Protein AF-A0A1Q9UPS0-F1 (afdb_monomer_lite)

Foldseek 3Di:
DPEAACALQNLVVVCVVPVDDAQLRDFDDPVVDDPPDDSVVRARWDWAFADDPDDDDPVPVVRGTDTEHQCAQQAPRHPPHGCVVRRGPHGDRHDPVNVQSSQVVVVHGADDPVSAPDPPDDDDDDHDHYYDDDD

Radius of gyration: 17.39 Å; chains: 1; bounding box: 39×36×50 Å

Structure (mmCIF, N/CA/C/O backbone):
data_AF-A0A1Q9UPS0-F1
#
_entry.id   AF-A0A1Q9UPS0-F1
#
loop_
_atom_site.group_PDB
_atom_site.id
_atom_site.type_symbol
_atom_site.label_atom_id
_atom_site.label_alt_id
_atom_site.label_comp_id
_atom_site.label_asym_id
_atom_site.label_entity_id
_atom_site.label_seq_id
_atom_site.pdbx_PDB_ins_code
_atom_site.Cartn_x
_atom_site.Cartn_y
_atom_site.Cartn_z
_atom_site.occupancy
_atom_site.B_iso_or_equiv
_atom_site.auth_seq_id
_atom_site.auth_comp_id
_atom_site.auth_asym_id
_atom_site.auth_atom_id
_atom_site.pdbx_PDB_model_num
ATOM 1 N N . MET A 1 1 ? 2.906 -6.293 20.990 1.00 59.81 1 MET A N 1
ATOM 2 C CA . MET A 1 1 ? 2.784 -6.816 19.628 1.00 59.81 1 MET A CA 1
ATOM 3 C C . MET A 1 1 ? 1.409 -7.353 19.345 1.00 59.81 1 MET A C 1
ATOM 5 O O . MET A 1 1 ? 0.890 -8.055 20.207 1.00 59.81 1 MET A O 1
ATOM 9 N N . GLU A 1 2 ? 0.846 -7.124 18.146 1.00 63.94 2 GLU A N 1
ATOM 10 C CA . GLU A 1 2 ? 0.243 -8.301 17.500 1.00 63.94 2 GLU A CA 1
ATOM 11 C C . GLU A 1 2 ? 1.380 -9.155 16.951 1.00 63.94 2 GLU A C 1
ATOM 13 O O . GLU A 1 2 ? 2.449 -8.669 16.580 1.00 63.94 2 GLU A O 1
ATOM 18 N N . ARG A 1 3 ? 1.162 -10.459 17.041 1.00 74.94 3 ARG A N 1
ATOM 19 C CA . ARG A 1 3 ? 2.192 -11.480 16.852 1.00 74.94 3 ARG A CA 1
ATOM 20 C C . ARG A 1 3 ? 2.372 -11.869 15.386 1.00 74.94 3 ARG A C 1
ATOM 22 O O . ARG A 1 3 ? 3.172 -12.748 15.094 1.00 74.94 3 ARG A O 1
ATOM 29 N N . HIS A 1 4 ? 1.563 -11.301 14.500 1.00 79.81 4 HIS A N 1
ATOM 30 C CA . HIS A 1 4 ? 1.509 -11.652 13.092 1.00 79.81 4 HIS A CA 1
ATOM 31 C C . HIS A 1 4 ? 1.307 -10.396 12.257 1.00 79.81 4 HIS A C 1
ATOM 33 O O . HIS A 1 4 ? 0.668 -9.472 12.750 1.0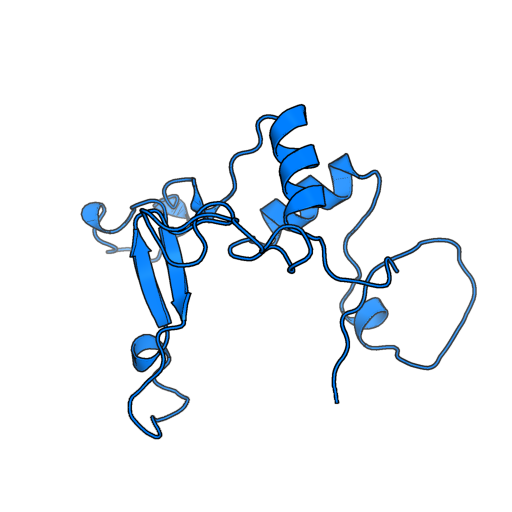0 79.81 4 HIS A O 1
ATOM 39 N N . PRO A 1 5 ? 1.759 -10.407 10.994 1.00 86.94 5 PRO A N 1
ATOM 40 C CA . PRO A 1 5 ? 1.433 -9.389 10.018 1.00 86.94 5 PRO A CA 1
ATOM 41 C C . PRO A 1 5 ? -0.065 -9.066 9.851 1.00 86.94 5 PRO A C 1
ATOM 43 O O . PRO A 1 5 ? -0.915 -9.908 10.138 1.00 86.94 5 PRO A O 1
ATOM 46 N N . VAL A 1 6 ? -0.393 -7.867 9.352 1.00 90.38 6 VAL A N 1
ATOM 47 C CA . VAL A 1 6 ? -1.754 -7.345 9.207 1.00 90.38 6 VAL A CA 1
ATOM 48 C C . VAL A 1 6 ? -2.204 -8.092 7.992 1.00 90.38 6 VAL A C 1
ATOM 50 O O . VAL A 1 6 ? -1.596 -7.990 6.928 1.00 90.38 6 VAL A O 1
ATOM 53 N N . THR A 1 7 ? -3.220 -8.901 8.180 1.00 93.94 7 THR A N 1
ATOM 54 C CA . THR A 1 7 ? -3.719 -9.735 7.108 1.00 93.94 7 THR A CA 1
ATOM 55 C C . THR A 1 7 ? -4.555 -8.906 6.144 1.00 93.94 7 THR A C 1
ATOM 57 O O . THR A 1 7 ? -5.166 -7.902 6.529 1.00 93.94 7 THR A O 1
ATOM 60 N N . ASN A 1 8 ? -4.641 -9.355 4.894 1.00 93.12 8 ASN A N 1
ATOM 61 C CA . ASN A 1 8 ? -5.528 -8.749 3.903 1.00 93.12 8 ASN A CA 1
ATOM 62 C C . ASN A 1 8 ? -6.979 -8.663 4.403 1.00 93.12 8 ASN A C 1
ATOM 64 O O . ASN A 1 8 ? -7.654 -7.669 4.150 1.00 93.12 8 ASN A O 1
ATOM 68 N N . ALA A 1 9 ? -7.451 -9.653 5.169 1.00 92.94 9 ALA A N 1
ATOM 69 C CA . ALA A 1 9 ? -8.784 -9.634 5.770 1.00 92.94 9 ALA A CA 1
ATOM 70 C C . ALA A 1 9 ? -8.972 -8.493 6.790 1.00 92.94 9 ALA A C 1
ATOM 72 O O . ALA A 1 9 ? -10.001 -7.817 6.778 1.00 92.94 9 ALA A O 1
ATOM 73 N N . GLN A 1 10 ? -7.980 -8.252 7.653 1.00 92.25 10 GLN A N 1
ATOM 74 C CA . GLN A 1 10 ? -8.026 -7.156 8.628 1.00 92.25 10 GLN A CA 1
ATOM 75 C C . GLN A 1 10 ? -7.980 -5.791 7.936 1.00 92.25 10 GLN A C 1
ATOM 77 O O . GLN A 1 10 ? -8.768 -4.903 8.260 1.00 92.25 10 GLN A O 1
ATOM 82 N N . PHE A 1 11 ? -7.100 -5.637 6.946 1.00 92.62 11 PHE A N 1
ATOM 83 C CA . PHE A 1 11 ? -6.999 -4.394 6.187 1.00 92.62 11 PHE A CA 1
ATOM 84 C C . PHE 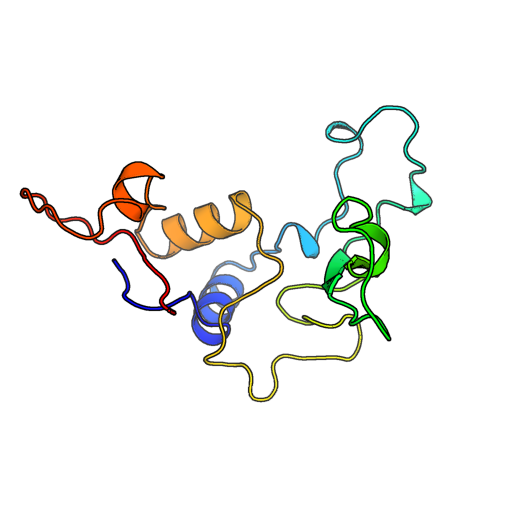A 1 11 ? -8.265 -4.124 5.358 1.00 92.62 11 PHE A C 1
ATOM 86 O O . PHE A 1 11 ? -8.735 -2.991 5.280 1.00 92.62 11 PHE A O 1
ATOM 93 N N . ALA A 1 12 ? -8.892 -5.170 4.814 1.00 92.81 12 ALA A N 1
ATOM 94 C CA . ALA A 1 12 ? -10.170 -5.050 4.122 1.00 92.81 12 ALA A CA 1
ATOM 95 C C . ALA A 1 12 ? -11.301 -4.567 5.044 1.00 92.81 12 ALA A C 1
ATOM 97 O O . ALA A 1 12 ? -12.152 -3.798 4.595 1.00 92.81 12 ALA A O 1
ATOM 98 N N . ALA A 1 13 ? -11.315 -4.974 6.320 1.00 93.81 13 ALA A N 1
ATOM 99 C CA . ALA A 1 13 ? -12.281 -4.472 7.298 1.00 93.81 13 ALA A CA 1
ATOM 100 C C . ALA A 1 13 ? -12.098 -2.967 7.546 1.00 93.81 13 ALA A C 1
ATOM 102 O O . ALA A 1 13 ? -13.067 -2.216 7.430 1.00 93.81 13 ALA A O 1
ATOM 103 N N . PHE A 1 14 ? -10.853 -2.530 7.761 1.00 94.38 14 PHE A N 1
ATOM 104 C CA . PHE A 1 14 ? -10.497 -1.115 7.881 1.00 94.38 14 PHE A CA 1
ATOM 105 C C . PHE A 1 14 ? -10.986 -0.302 6.680 1.00 94.38 14 PHE A C 1
ATOM 107 O O . PHE A 1 14 ? -11.714 0.677 6.846 1.00 94.38 14 PHE A O 1
ATOM 114 N N . VAL A 1 15 ? -10.646 -0.730 5.462 1.00 94.44 15 VAL A N 1
ATOM 115 C CA . VAL A 1 15 ? -11.030 -0.008 4.241 1.00 94.44 15 VAL A CA 1
ATOM 116 C C . VAL A 1 15 ? -12.546 0.013 4.056 1.00 94.44 15 VAL A C 1
ATOM 118 O O . VAL A 1 15 ? -13.097 1.024 3.628 1.00 94.44 15 VAL A O 1
ATOM 121 N N . ARG A 1 16 ? -13.247 -1.074 4.391 1.00 93.69 16 ARG A N 1
ATOM 122 C CA . ARG A 1 16 ? -14.711 -1.137 4.288 1.00 93.69 16 ARG A CA 1
ATOM 123 C C . ARG A 1 16 ? -15.405 -0.156 5.234 1.00 93.69 16 ARG A C 1
ATOM 125 O O . ARG A 1 16 ? -16.426 0.404 4.856 1.00 93.69 16 ARG A O 1
ATOM 132 N N . GLU A 1 17 ? -14.876 0.040 6.437 1.00 94.75 17 GLU A N 1
ATOM 133 C CA . GLU A 1 17 ? -15.476 0.926 7.444 1.00 94.75 17 GLU A CA 1
ATOM 134 C C . GLU A 1 17 ? -15.121 2.400 7.241 1.00 94.75 17 GLU A C 1
ATOM 136 O O . GLU A 1 17 ? -15.926 3.279 7.536 1.00 94.75 17 GLU A O 1
ATOM 141 N N . THR A 1 18 ? -13.926 2.678 6.723 1.00 93.00 18 THR A N 1
ATOM 142 C CA . THR A 1 18 ? -13.398 4.046 6.594 1.00 93.00 18 THR A CA 1
ATOM 143 C C . THR A 1 18 ? -13.457 4.595 5.172 1.00 93.00 18 THR A C 1
ATOM 145 O O . THR A 1 18 ? -13.179 5.773 4.962 1.00 93.00 18 THR A O 1
ATOM 148 N N . ALA A 1 19 ? -13.784 3.748 4.189 1.00 93.06 19 ALA A N 1
ATOM 149 C CA . ALA A 1 19 ? -13.635 4.036 2.763 1.00 93.06 19 ALA A CA 1
ATOM 150 C C . ALA A 1 19 ? -12.216 4.524 2.388 1.00 93.06 19 ALA A C 1
ATOM 152 O O . ALA A 1 19 ? -12.042 5.280 1.429 1.00 93.06 19 ALA A O 1
ATOM 153 N N . TYR A 1 20 ? -11.198 4.098 3.147 1.00 92.31 20 TYR A N 1
ATOM 154 C CA . TYR A 1 20 ? -9.815 4.528 2.962 1.00 92.31 20 TYR A CA 1
ATOM 155 C C . TYR A 1 20 ? -9.258 4.103 1.598 1.00 92.31 20 TYR A C 1
ATOM 157 O O . TYR A 1 20 ? -9.449 2.968 1.159 1.00 92.31 20 TYR A O 1
ATOM 165 N N . ARG A 1 21 ? -8.535 5.016 0.941 1.00 91.50 21 ARG A N 1
ATOM 166 C CA . ARG A 1 21 ? -7.801 4.756 -0.306 1.00 91.50 21 ARG A CA 1
ATOM 167 C C . ARG A 1 21 ? -6.314 4.846 -0.021 1.00 91.50 21 ARG A C 1
ATOM 169 O O . ARG A 1 21 ? -5.858 5.894 0.437 1.00 91.50 21 ARG A O 1
ATOM 176 N N . THR A 1 22 ? -5.578 3.777 -0.306 1.00 91.44 22 THR A N 1
ATOM 177 C CA . THR A 1 22 ? -4.147 3.740 0.009 1.00 91.44 22 THR A CA 1
ATOM 178 C C . THR A 1 22 ? -3.336 4.639 -0.911 1.00 91.44 22 THR A C 1
ATOM 180 O O . THR A 1 22 ? -3.799 5.056 -1.976 1.00 91.44 22 THR A O 1
ATOM 183 N N . THR A 1 23 ? -2.092 4.926 -0.539 1.00 87.38 23 THR A N 1
ATOM 184 C CA . THR A 1 23 ? -1.154 5.668 -1.394 1.00 87.38 23 THR A CA 1
ATOM 185 C C . THR A 1 23 ? -0.985 5.025 -2.772 1.00 87.38 23 THR A C 1
ATOM 187 O O . THR A 1 23 ? -0.987 5.740 -3.766 1.00 87.38 23 THR A O 1
ATOM 190 N N . ALA A 1 24 ? -0.951 3.691 -2.867 1.00 87.00 24 ALA A N 1
ATOM 191 C CA . ALA A 1 24 ? -0.871 2.983 -4.151 1.00 87.00 24 ALA A CA 1
ATOM 192 C C . ALA A 1 24 ? -2.123 3.165 -5.041 1.00 87.00 24 ALA A C 1
ATOM 194 O O . ALA A 1 24 ? -2.057 3.011 -6.258 1.00 87.00 24 ALA A O 1
ATOM 195 N N . GLU A 1 25 ? -3.275 3.500 -4.450 1.00 87.81 25 GLU A N 1
ATOM 196 C CA . GLU A 1 25 ? -4.533 3.760 -5.164 1.00 87.81 25 GLU A CA 1
ATOM 197 C C . GLU A 1 25 ? -4.718 5.246 -5.531 1.00 87.81 25 GLU A C 1
ATOM 199 O O . GLU A 1 25 ? -5.680 5.594 -6.228 1.00 87.81 25 GLU A O 1
ATOM 204 N N . ARG A 1 26 ? -3.826 6.124 -5.052 1.00 86.81 26 ARG A N 1
ATOM 205 C CA . ARG A 1 26 ? -3.814 7.572 -5.298 1.00 86.81 26 ARG A CA 1
ATOM 206 C C . ARG A 1 26 ? -2.735 7.910 -6.332 1.00 86.81 26 ARG A C 1
ATOM 208 O O . ARG A 1 26 ? -1.697 7.261 -6.397 1.00 86.81 26 ARG A O 1
ATOM 215 N N . ALA A 1 27 ? -2.990 8.918 -7.165 1.00 80.75 27 ALA A N 1
ATOM 216 C CA . ALA A 1 27 ? -1.949 9.436 -8.048 1.00 80.75 27 ALA A CA 1
ATOM 217 C C . ALA A 1 27 ? -0.849 10.094 -7.189 1.00 80.75 27 ALA A C 1
ATOM 219 O O . ALA A 1 27 ? -1.197 10.807 -6.241 1.00 80.75 27 ALA A O 1
ATOM 220 N N . PRO A 1 28 ? 0.443 9.868 -7.485 1.00 76.12 28 PRO A N 1
ATOM 221 C CA . PRO A 1 28 ? 1.527 10.538 -6.778 1.00 76.12 28 PRO A CA 1
ATOM 222 C C . PRO A 1 28 ? 1.401 12.059 -6.907 1.00 76.12 28 PRO A C 1
ATOM 224 O O . PRO A 1 28 ? 1.132 12.565 -7.997 1.00 76.12 28 PRO A O 1
ATOM 227 N N . ASP A 1 29 ? 1.611 12.785 -5.809 1.00 74.38 29 ASP A N 1
ATOM 228 C CA . ASP A 1 29 ? 1.612 14.248 -5.825 1.00 74.38 29 ASP A CA 1
ATOM 229 C C . ASP A 1 29 ? 2.879 14.760 -6.541 1.00 74.38 29 ASP A C 1
ATOM 231 O O . ASP A 1 29 ? 3.990 14.493 -6.056 1.00 74.38 29 ASP A O 1
ATOM 235 N N . PRO A 1 30 ? 2.750 15.520 -7.650 1.00 71.00 30 PRO A N 1
ATOM 236 C CA . PRO A 1 30 ? 3.886 16.124 -8.343 1.00 71.00 30 PRO A CA 1
ATOM 237 C C . PRO A 1 30 ? 4.804 16.941 -7.424 1.00 71.00 30 PRO A C 1
ATOM 239 O O . PRO A 1 30 ? 6.000 17.026 -7.687 1.00 71.00 30 PRO A O 1
ATOM 242 N N . ALA A 1 31 ? 4.272 17.524 -6.342 1.00 72.50 31 ALA A N 1
ATOM 243 C CA . ALA A 1 31 ? 5.039 18.342 -5.402 1.00 72.50 31 ALA A CA 1
ATOM 244 C C . ALA A 1 31 ? 6.017 17.534 -4.531 1.00 72.50 31 ALA A C 1
ATOM 246 O O . ALA A 1 31 ? 6.973 18.090 -3.994 1.00 72.50 31 ALA A O 1
ATOM 247 N N . THR A 1 32 ? 5.792 16.225 -4.394 1.00 71.00 32 THR A N 1
ATOM 248 C CA . THR A 1 32 ? 6.664 15.319 -3.625 1.00 71.00 32 THR A CA 1
ATOM 249 C C . THR A 1 32 ? 7.753 14.670 -4.477 1.00 71.00 32 THR A C 1
ATOM 251 O O . THR A 1 32 ? 8.611 13.956 -3.956 1.00 71.00 32 THR A O 1
ATOM 254 N N . LEU A 1 33 ? 7.731 14.915 -5.790 1.00 68.81 33 LEU A N 1
ATOM 255 C CA . LEU A 1 33 ? 8.619 14.281 -6.752 1.00 68.81 33 LEU A CA 1
ATOM 256 C C . LEU A 1 33 ? 9.781 15.192 -7.164 1.00 68.81 33 LEU A C 1
ATOM 258 O O . LEU A 1 33 ? 9.665 16.419 -7.121 1.00 68.81 33 LEU A O 1
ATOM 262 N N . PRO A 1 34 ? 10.912 14.604 -7.598 1.00 71.75 34 PRO A N 1
ATOM 263 C CA . PRO A 1 34 ? 12.004 15.371 -8.174 1.00 71.75 34 PRO A CA 1
ATOM 264 C C . PRO A 1 34 ? 11.522 16.221 -9.363 1.00 71.75 34 PRO A C 1
ATOM 266 O O . PRO A 1 34 ? 10.678 15.769 -10.143 1.00 71.75 34 PRO A O 1
ATOM 269 N N . PRO A 1 35 ? 12.069 17.432 -9.555 1.00 71.81 35 PRO A N 1
ATOM 270 C CA . PRO A 1 35 ? 11.716 18.262 -10.699 1.00 71.81 35 PRO A CA 1
ATOM 271 C C . PRO A 1 35 ? 12.066 17.552 -12.016 1.00 71.81 35 PRO A C 1
ATOM 273 O O . PRO A 1 35 ? 13.150 16.987 -12.157 1.00 71.81 35 PRO A O 1
ATOM 276 N N . GLY A 1 36 ? 11.151 17.602 -12.990 1.00 71.00 36 GLY A N 1
ATOM 277 C CA . GLY A 1 36 ? 11.339 17.008 -14.321 1.00 71.00 36 GLY A CA 1
ATOM 278 C C . GLY A 1 36 ? 10.733 15.614 -14.515 1.00 71.00 36 GLY A C 1
ATOM 279 O O . GLY A 1 36 ? 10.951 15.012 -15.564 1.00 71.00 36 GLY A O 1
ATOM 280 N N . VAL A 1 37 ? 9.967 15.099 -13.547 1.00 71.06 37 VAL A N 1
ATOM 281 C CA . VAL A 1 37 ? 9.173 13.877 -13.747 1.00 71.06 37 VAL A CA 1
ATOM 282 C C . VAL A 1 37 ? 8.015 14.159 -14.705 1.00 71.06 37 VAL A C 1
ATOM 284 O O . VAL A 1 37 ? 7.264 15.118 -14.529 1.00 71.06 37 VAL A O 1
ATOM 287 N N . ASP A 1 38 ? 7.878 13.313 -15.724 1.00 73.50 38 ASP A N 1
ATOM 288 C CA . ASP A 1 38 ? 6.791 13.390 -16.696 1.00 73.50 38 ASP A CA 1
ATOM 289 C C . ASP A 1 38 ? 5.431 13.149 -16.000 1.00 73.50 38 ASP A C 1
ATOM 291 O O . ASP A 1 38 ? 5.239 12.106 -15.370 1.00 73.50 38 ASP A O 1
ATOM 295 N N . PRO A 1 39 ? 4.451 14.064 -16.106 1.00 71.81 39 PRO A N 1
ATOM 296 C CA . PRO A 1 39 ? 3.127 13.879 -15.513 1.00 71.81 39 PRO A CA 1
ATOM 297 C C . PRO A 1 39 ? 2.414 12.597 -15.969 1.00 71.81 39 PRO A C 1
ATOM 299 O O . PRO A 1 39 ? 1.587 12.059 -15.237 1.00 71.81 39 PRO A O 1
ATOM 302 N N . SER A 1 40 ? 2.733 12.084 -17.162 1.00 72.50 40 SER A N 1
ATOM 303 C CA . SER A 1 40 ? 2.143 10.855 -17.702 1.00 72.50 40 SER A CA 1
ATOM 304 C C . SER A 1 40 ? 2.560 9.588 -16.950 1.00 72.50 40 SER A C 1
ATOM 306 O O . SER A 1 40 ? 1.864 8.576 -17.043 1.00 72.50 40 SER A O 1
ATOM 308 N N . VAL A 1 41 ? 3.642 9.636 -16.159 1.00 71.38 41 VAL A N 1
ATOM 309 C CA . VAL A 1 41 ? 4.063 8.511 -15.307 1.00 71.38 41 VAL A CA 1
ATOM 310 C C . VAL A 1 41 ? 3.459 8.563 -13.900 1.00 71.38 41 VAL A C 1
ATOM 312 O O . VAL A 1 41 ? 3.628 7.617 -13.131 1.00 71.38 41 VAL A O 1
ATOM 315 N N . LEU A 1 42 ? 2.698 9.615 -13.569 1.00 76.12 42 LEU A N 1
ATOM 316 C CA . LEU A 1 42 ? 2.016 9.801 -12.278 1.00 76.12 42 LEU A CA 1
ATOM 317 C C . LEU A 1 42 ? 0.706 9.018 -12.200 1.00 76.12 42 LEU A C 1
ATOM 319 O O . LEU A 1 42 ? -0.355 9.532 -11.846 1.00 76.12 42 LEU A O 1
ATOM 323 N N . VAL A 1 43 ? 0.778 7.745 -12.557 1.00 83.31 43 VAL A N 1
ATOM 324 C CA . VAL A 1 43 ? -0.359 6.837 -12.489 1.00 83.31 43 VAL A CA 1
ATOM 325 C C . VAL A 1 43 ? -0.393 6.159 -11.123 1.00 83.31 43 VAL A C 1
ATOM 327 O O . VAL A 1 43 ? 0.666 5.825 -10.596 1.00 83.31 43 VAL A O 1
ATOM 330 N N . PRO A 1 44 ? -1.577 5.921 -10.534 1.00 86.00 44 PRO A N 1
ATOM 331 C CA . PRO A 1 44 ? -1.679 5.101 -9.334 1.00 86.00 44 PRO A CA 1
ATOM 332 C C . PRO A 1 44 ? -1.134 3.705 -9.635 1.00 86.00 44 PRO A C 1
ATOM 334 O O . PRO A 1 44 ? -1.428 3.117 -10.681 1.00 86.00 44 PRO A O 1
ATOM 337 N N . GLY A 1 45 ? -0.319 3.178 -8.737 1.00 87.06 45 GLY A N 1
ATOM 338 C CA . GLY A 1 45 ? 0.357 1.908 -8.926 1.00 87.06 45 GLY A CA 1
ATOM 339 C C . GLY A 1 45 ? 1.377 1.644 -7.836 1.00 87.06 45 GLY A C 1
ATOM 340 O O . GLY A 1 45 ? 1.533 2.405 -6.879 1.00 87.06 45 GLY A O 1
ATOM 341 N N . SER A 1 46 ? 2.080 0.531 -7.989 1.00 87.31 46 SER A N 1
ATOM 342 C CA . SER A 1 46 ? 3.111 0.130 -7.047 1.00 87.31 46 SER A CA 1
ATOM 343 C C . SER A 1 46 ? 4.194 -0.692 -7.733 1.00 87.31 46 SER A C 1
ATOM 345 O O . SER A 1 46 ? 4.012 -1.205 -8.841 1.00 87.31 46 SER A O 1
ATOM 347 N N . LEU A 1 47 ? 5.336 -0.821 -7.058 1.00 86.94 47 LEU A N 1
ATOM 348 C CA . LEU A 1 47 ? 6.401 -1.715 -7.485 1.00 86.94 47 LEU A CA 1
ATOM 349 C C . LEU A 1 47 ? 5.986 -3.158 -7.197 1.00 86.94 47 LEU A C 1
ATOM 351 O O . LEU A 1 47 ? 5.716 -3.526 -6.054 1.00 86.94 47 LEU A O 1
ATOM 355 N N . VAL A 1 48 ? 5.958 -3.978 -8.242 1.00 87.94 48 VAL A N 1
ATOM 356 C CA . VAL A 1 48 ? 5.673 -5.411 -8.159 1.00 87.94 48 VAL A CA 1
ATOM 357 C C . VAL A 1 48 ? 6.956 -6.184 -8.420 1.00 87.94 48 VAL A C 1
ATOM 359 O O . VAL A 1 48 ? 7.690 -5.912 -9.378 1.00 87.94 48 VAL A O 1
ATOM 362 N N . PHE A 1 49 ? 7.222 -7.159 -7.554 1.00 86.94 49 PHE A N 1
ATOM 363 C CA . PHE A 1 49 ? 8.365 -8.042 -7.706 1.00 86.94 49 PHE A CA 1
ATOM 364 C C . PHE A 1 49 ? 8.166 -8.933 -8.933 1.00 86.94 49 PHE A C 1
ATOM 366 O O . PHE A 1 49 ? 7.171 -9.648 -9.047 1.00 86.94 49 PHE A O 1
ATOM 373 N N . THR A 1 50 ? 9.131 -8.898 -9.844 1.00 84.44 50 THR A N 1
ATOM 374 C CA . THR A 1 50 ? 9.175 -9.720 -11.050 1.00 84.44 50 THR A CA 1
ATOM 375 C C . THR A 1 50 ? 10.442 -10.575 -10.998 1.00 84.44 50 THR A C 1
ATOM 377 O O . THR A 1 50 ? 11.539 -10.017 -11.046 1.00 84.44 50 THR A O 1
ATOM 380 N N . PRO A 1 51 ? 10.331 -11.911 -10.892 1.00 82.69 51 PRO A N 1
ATOM 381 C CA . PRO A 1 51 ? 11.500 -12.776 -10.788 1.00 82.69 51 PRO A CA 1
ATOM 382 C C . PRO A 1 51 ? 12.373 -12.686 -12.045 1.00 82.69 51 PRO A C 1
ATOM 384 O O . PRO A 1 51 ? 11.869 -12.643 -13.170 1.00 82.69 51 PRO A O 1
ATOM 387 N N . THR A 1 52 ? 13.691 -12.682 -11.854 1.00 83.94 52 THR A N 1
ATOM 388 C CA . THR A 1 52 ? 14.672 -12.689 -12.944 1.00 83.94 52 THR A CA 1
ATOM 389 C C . THR A 1 52 ? 15.053 -14.119 -13.322 1.00 83.94 52 THR A C 1
ATOM 391 O O . THR A 1 52 ? 15.042 -15.021 -12.489 1.00 83.94 52 THR A O 1
ATOM 394 N N . ALA A 1 53 ? 15.422 -14.337 -14.588 1.00 84.25 53 ALA A N 1
ATOM 395 C CA . ALA A 1 53 ? 15.821 -15.659 -15.087 1.00 84.25 53 ALA A CA 1
ATOM 396 C C . ALA A 1 53 ? 17.158 -16.163 -14.502 1.00 84.25 53 ALA A C 1
ATOM 398 O O . ALA A 1 53 ? 17.482 -17.342 -14.615 1.00 84.25 53 ALA A O 1
ATOM 399 N N . GLY A 1 54 ? 17.940 -15.277 -13.886 1.00 86.38 54 GLY A N 1
ATOM 400 C CA . GLY A 1 54 ? 19.214 -15.604 -13.262 1.00 86.38 54 GLY A CA 1
ATOM 401 C C . GLY A 1 54 ? 19.687 -14.510 -12.302 1.00 86.38 54 GLY A C 1
ATOM 402 O O . GLY A 1 54 ? 18.953 -13.542 -12.061 1.00 86.38 54 GLY A O 1
ATOM 403 N N . PRO A 1 55 ? 20.905 -14.659 -11.751 1.00 86.62 55 PRO A N 1
ATOM 404 C CA . PRO A 1 55 ? 21.509 -13.679 -10.859 1.00 86.62 55 PRO A CA 1
ATOM 405 C C . PRO A 1 55 ? 21.671 -12.325 -11.549 1.00 86.62 55 PRO A C 1
ATOM 407 O O . PRO A 1 55 ? 22.121 -12.239 -12.691 1.00 86.62 55 PRO A O 1
ATOM 410 N N . VAL A 1 56 ? 21.325 -11.265 -10.832 1.00 86.94 56 VAL A N 1
ATOM 411 C CA . VAL A 1 56 ? 21.368 -9.881 -11.304 1.00 86.94 56 VAL A CA 1
ATOM 412 C C . VAL A 1 56 ? 22.099 -9.014 -10.277 1.00 86.94 56 VAL A C 1
ATOM 414 O O . VAL A 1 56 ? 22.063 -9.325 -9.084 1.00 86.94 56 VAL A O 1
ATOM 417 N N . PRO A 1 57 ? 22.791 -7.941 -10.696 1.00 87.06 57 PRO A N 1
ATOM 418 C CA . PRO A 1 57 ? 23.517 -7.085 -9.762 1.00 87.06 57 PRO A CA 1
ATOM 419 C C . PRO A 1 57 ? 22.577 -6.407 -8.756 1.00 87.06 57 PRO A C 1
ATOM 421 O O . PRO A 1 57 ? 21.646 -5.722 -9.164 1.00 87.06 57 PRO A O 1
ATOM 424 N N . LEU A 1 58 ? 22.858 -6.518 -7.450 1.00 84.56 58 LEU A N 1
ATOM 425 C CA . LEU A 1 58 ? 21.971 -6.033 -6.372 1.00 84.56 58 LEU A CA 1
ATOM 426 C C . LEU A 1 58 ? 21.719 -4.510 -6.366 1.00 84.56 58 LEU A C 1
ATOM 428 O O . LEU A 1 58 ? 20.742 -4.051 -5.785 1.00 84.56 58 LEU A O 1
ATOM 432 N N . HIS A 1 59 ? 22.563 -3.726 -7.039 1.00 86.62 59 HIS A N 1
ATOM 433 C CA . HIS A 1 59 ? 22.375 -2.280 -7.195 1.00 86.62 59 HIS A CA 1
ATOM 434 C C . HIS A 1 59 ? 21.358 -1.910 -8.293 1.00 86.62 59 HIS A C 1
ATOM 436 O O . HIS A 1 59 ? 20.948 -0.756 -8.384 1.00 86.62 59 HIS A O 1
ATOM 442 N N . ARG A 1 60 ? 20.951 -2.872 -9.133 1.00 82.62 60 ARG A N 1
ATOM 443 C CA . ARG A 1 60 ? 20.012 -2.690 -10.250 1.00 82.62 60 ARG A CA 1
ATOM 444 C C . ARG A 1 60 ? 18.615 -3.182 -9.897 1.00 82.62 60 ARG A C 1
ATOM 446 O O . ARG A 1 60 ? 18.106 -4.128 -10.492 1.00 82.62 60 ARG A O 1
ATOM 453 N N . TRP A 1 61 ? 18.001 -2.531 -8.913 1.00 79.75 61 TRP A N 1
ATOM 454 C CA . TRP A 1 61 ? 16.665 -2.884 -8.422 1.00 79.75 61 TRP A CA 1
ATOM 455 C C . TRP A 1 61 ? 15.589 -2.872 -9.520 1.00 79.75 61 TRP A C 1
ATOM 457 O O . TRP A 1 61 ? 14.636 -3.647 -9.452 1.00 79.75 61 TRP A O 1
ATOM 467 N N . ASP A 1 62 ? 15.789 -2.067 -10.565 1.00 84.00 62 ASP A N 1
ATOM 468 C CA . ASP A 1 62 ? 14.948 -1.960 -11.759 1.00 84.00 62 ASP A CA 1
ATOM 469 C C . ASP A 1 62 ? 14.832 -3.268 -12.567 1.00 84.00 62 ASP A C 1
ATOM 471 O O . ASP A 1 62 ? 13.929 -3.416 -13.391 1.00 84.00 62 ASP A O 1
ATOM 475 N N . L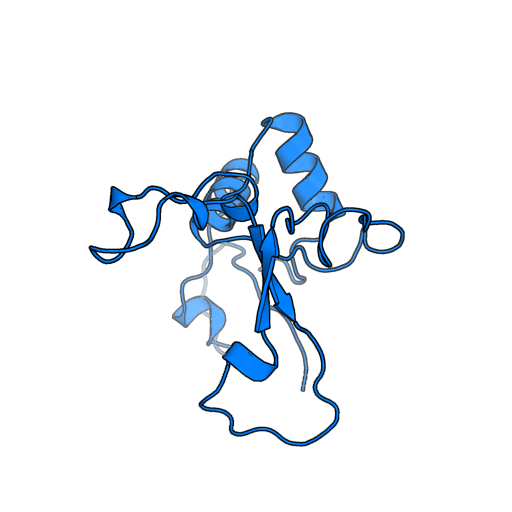EU A 1 63 ? 15.714 -4.246 -12.329 1.00 84.81 63 LEU A N 1
ATOM 476 C CA . LEU A 1 63 ? 15.684 -5.538 -13.021 1.00 84.81 63 LEU A CA 1
ATOM 477 C C . LEU A 1 63 ? 14.664 -6.524 -12.432 1.00 84.81 63 LEU A C 1
ATOM 479 O O . LEU A 1 63 ? 14.201 -7.403 -13.160 1.00 84.81 63 LEU A O 1
ATOM 483 N N . TRP A 1 64 ? 14.305 -6.390 -11.150 1.00 87.44 64 TRP A N 1
ATOM 484 C CA . TRP A 1 64 ? 13.357 -7.285 -10.461 1.00 87.44 64 TRP A CA 1
ATOM 485 C C . TRP A 1 64 ? 12.187 -6.564 -9.789 1.00 87.44 64 TRP A C 1
ATOM 487 O O . TRP A 1 64 ? 11.278 -7.217 -9.283 1.00 87.44 64 TRP A O 1
ATOM 497 N N . TRP A 1 65 ? 12.161 -5.235 -9.806 1.00 87.38 65 TRP A N 1
ATOM 498 C CA . TRP A 1 65 ? 10.998 -4.442 -9.425 1.00 87.38 65 TRP A CA 1
ATOM 499 C C . TRP A 1 65 ? 10.506 -3.655 -10.626 1.00 87.38 65 TRP A C 1
ATOM 501 O O . TRP A 1 65 ? 11.257 -2.904 -11.242 1.00 87.38 65 TRP A O 1
ATOM 511 N N . ARG A 1 66 ? 9.225 -3.817 -10.951 1.00 85.94 66 ARG A N 1
ATOM 512 C CA . ARG A 1 66 ? 8.589 -3.096 -12.053 1.00 85.94 66 ARG A CA 1
ATOM 513 C C . ARG A 1 66 ? 7.459 -2.243 -11.526 1.00 85.94 66 ARG A C 1
ATOM 515 O O . ARG A 1 66 ? 6.669 -2.710 -10.709 1.00 85.94 66 ARG A O 1
ATOM 522 N N . TRP A 1 67 ? 7.371 -1.012 -12.017 1.00 85.69 67 TRP A N 1
ATOM 523 C CA . TRP A 1 67 ? 6.195 -0.188 -11.785 1.00 85.69 67 TRP A CA 1
ATOM 524 C C . TRP A 1 67 ? 5.014 -0.786 -12.541 1.00 85.69 67 TRP A C 1
ATOM 526 O O . TRP A 1 67 ? 5.063 -0.915 -13.766 1.00 85.69 67 TRP A O 1
ATOM 536 N N . VAL A 1 68 ? 3.969 -1.171 -11.813 1.00 88.31 68 VAL A N 1
ATOM 537 C CA . VAL A 1 68 ? 2.745 -1.718 -12.396 1.00 88.31 68 VAL A CA 1
ATOM 538 C C . VAL A 1 68 ? 1.596 -0.756 -12.094 1.00 88.31 68 VAL A C 1
ATOM 540 O O . VAL A 1 68 ? 1.162 -0.661 -10.940 1.00 88.31 68 VAL A O 1
ATOM 543 N N . PRO A 1 69 ? 1.091 -0.030 -13.109 1.00 88.50 69 PRO A N 1
ATOM 544 C CA . PRO A 1 69 ? -0.089 0.814 -12.960 1.00 88.50 69 PRO A CA 1
ATOM 545 C C . PRO A 1 69 ? -1.281 -0.012 -12.468 1.00 88.50 69 PRO A C 1
ATOM 547 O O . PRO A 1 69 ? -1.544 -1.097 -12.982 1.00 88.50 69 PRO A O 1
ATOM 550 N N . GLY A 1 70 ? -1.991 0.487 -11.460 1.00 87.25 70 GLY A N 1
ATOM 551 C CA . GLY A 1 70 ? -3.132 -0.188 -10.843 1.00 87.25 70 GLY A CA 1
ATOM 552 C C . GLY A 1 70 ? -2.780 -1.345 -9.901 1.00 87.25 70 GLY A C 1
ATOM 553 O O . GLY A 1 70 ? -3.696 -1.975 -9.374 1.00 87.25 70 GLY A O 1
ATOM 554 N N . ALA A 1 71 ? -1.495 -1.630 -9.654 1.00 90.19 71 ALA A N 1
ATOM 555 C CA . ALA A 1 71 ? -1.111 -2.522 -8.563 1.00 90.19 71 ALA A CA 1
ATOM 556 C C . ALA A 1 71 ? -1.380 -1.848 -7.212 1.00 90.19 71 ALA A C 1
ATOM 558 O O . ALA A 1 71 ? -0.916 -0.738 -6.951 1.00 90.19 71 ALA A O 1
ATOM 559 N N . SER A 1 72 ? -2.124 -2.533 -6.353 1.00 92.25 72 SER A N 1
ATOM 560 C CA . SER A 1 72 ? -2.497 -2.055 -5.022 1.00 92.25 72 SER A CA 1
ATOM 561 C C . SER A 1 72 ? -2.633 -3.232 -4.064 1.00 92.25 72 SER A C 1
ATOM 563 O O . SER A 1 72 ? -2.495 -4.389 -4.461 1.00 92.25 72 SER A O 1
ATOM 565 N N . TRP A 1 73 ? -2.960 -2.958 -2.802 1.00 92.06 73 TRP A N 1
ATOM 566 C CA . TRP A 1 73 ? -3.224 -4.011 -1.824 1.00 92.06 73 TRP A CA 1
ATOM 567 C C . TRP A 1 73 ? -4.362 -4.955 -2.260 1.00 92.06 73 TRP A C 1
ATOM 569 O O . TRP A 1 73 ? -4.347 -6.118 -1.883 1.00 92.06 73 TRP A O 1
ATOM 579 N N . ARG A 1 74 ? -5.321 -4.490 -3.083 1.00 90.81 74 ARG A N 1
ATOM 580 C CA . ARG A 1 74 ? -6.410 -5.313 -3.657 1.00 90.81 74 ARG A CA 1
ATOM 581 C C . ARG A 1 74 ? -5.972 -6.140 -4.861 1.00 90.81 74 ARG A C 1
ATOM 583 O O . ARG A 1 74 ? -6.584 -7.162 -5.153 1.00 90.81 74 ARG A O 1
ATOM 590 N N . HIS A 1 75 ? -4.940 -5.675 -5.558 1.00 91.94 75 HIS A N 1
ATOM 591 C CA . HIS A 1 75 ? -4.438 -6.240 -6.804 1.00 91.94 75 HIS A CA 1
ATOM 592 C C . HIS A 1 75 ? -2.906 -6.395 -6.717 1.00 91.94 75 HIS A C 1
ATOM 594 O O . HIS A 1 75 ? -2.178 -5.659 -7.394 1.00 91.94 75 HIS A O 1
ATOM 600 N N . PRO A 1 76 ? -2.380 -7.316 -5.876 1.00 88.56 76 PRO A N 1
ATOM 601 C CA . PRO A 1 76 ? -0.959 -7.331 -5.500 1.00 88.56 76 PRO A CA 1
ATOM 602 C C . PRO A 1 76 ? 0.018 -7.625 -6.644 1.00 88.56 76 PRO A C 1
ATOM 604 O O . PRO A 1 76 ? 1.220 -7.403 -6.536 1.00 88.56 76 PRO A O 1
ATOM 607 N N . ARG A 1 77 ? -0.471 -8.187 -7.750 1.00 85.88 77 ARG A N 1
ATOM 608 C CA . ARG A 1 77 ? 0.344 -8.465 -8.942 1.00 85.88 77 ARG A CA 1
ATOM 609 C C . ARG A 1 77 ? -0.030 -7.573 -10.125 1.00 85.88 77 ARG A C 1
ATOM 611 O O . ARG A 1 77 ? 0.460 -7.793 -11.227 1.00 85.88 77 ARG A O 1
ATOM 618 N N . GLY A 1 78 ? -0.877 -6.571 -9.899 1.00 87.75 78 GLY A N 1
ATOM 619 C CA . GLY A 1 78 ? -1.390 -5.678 -10.929 1.00 87.75 78 GLY A CA 1
ATOM 620 C C . GLY A 1 78 ? -2.839 -5.951 -11.338 1.00 87.75 78 GLY A C 1
ATOM 621 O O . GLY A 1 78 ? -3.490 -6.854 -10.797 1.00 87.75 78 GLY A O 1
ATOM 622 N N . PRO A 1 79 ? -3.348 -5.160 -12.299 1.00 85.94 79 PRO A N 1
ATOM 623 C CA . PRO A 1 79 ? -4.731 -5.215 -12.756 1.00 85.94 79 PRO A CA 1
ATOM 624 C C . PRO A 1 79 ? -5.140 -6.625 -13.188 1.00 85.94 79 PRO A C 1
ATOM 626 O O . PRO A 1 79 ? -4.411 -7.295 -13.915 1.00 85.94 79 PRO A O 1
ATOM 629 N N . GLY A 1 80 ? -6.314 -7.073 -12.743 1.00 84.19 80 GLY A N 1
ATOM 630 C CA . GLY A 1 80 ? -6.842 -8.405 -13.060 1.00 84.19 80 GLY A CA 1
ATOM 631 C C . GLY A 1 80 ? -6.387 -9.523 -12.117 1.00 84.19 80 GLY A C 1
ATOM 632 O O . GLY A 1 80 ? -6.855 -10.646 -12.259 1.00 84.19 80 GLY A O 1
ATOM 633 N N . THR A 1 81 ? -5.521 -9.232 -11.143 1.00 88.19 81 THR A N 1
ATOM 634 C CA . THR A 1 81 ? -5.275 -10.131 -10.000 1.00 88.19 81 THR A CA 1
ATOM 635 C C . THR A 1 81 ? -6.120 -9.713 -8.816 1.00 88.19 81 THR A C 1
ATOM 637 O O . THR A 1 81 ? -6.525 -8.565 -8.765 1.00 88.19 81 THR A O 1
ATOM 640 N N . ASP A 1 82 ? -6.400 -10.588 -7.863 1.00 89.88 82 ASP A N 1
ATOM 641 C CA . ASP A 1 82 ? -7.187 -10.239 -6.683 1.00 89.88 82 ASP A CA 1
ATOM 642 C C . ASP A 1 82 ? -6.570 -10.829 -5.405 1.00 89.88 82 ASP A C 1
ATOM 644 O O . ASP A 1 82 ? -5.383 -11.169 -5.353 1.00 89.88 82 ASP A O 1
ATOM 648 N N . LEU A 1 83 ? -7.378 -10.891 -4.349 1.00 89.81 83 LEU A N 1
ATOM 649 C CA . LEU A 1 83 ? -7.006 -11.439 -3.050 1.00 89.81 83 LEU A CA 1
ATOM 650 C C . LEU A 1 83 ? -7.537 -12.861 -2.831 1.00 89.81 83 LEU A C 1
ATOM 652 O O . LEU A 1 83 ? -7.583 -13.316 -1.683 1.00 89.81 83 LEU A O 1
ATOM 656 N N . GLU A 1 84 ? -7.944 -13.571 -3.888 1.00 89.81 84 GLU A N 1
ATOM 657 C CA . GLU A 1 84 ? -8.453 -14.934 -3.764 1.00 89.81 84 GLU A CA 1
ATOM 658 C C . GLU A 1 84 ? -7.386 -15.851 -3.140 1.00 89.81 84 GLU A C 1
ATOM 660 O O . GLU A 1 84 ? -6.225 -15.886 -3.549 1.00 89.81 84 GLU A O 1
ATOM 665 N N . GLY A 1 85 ? -7.756 -16.545 -2.058 1.00 90.44 85 GLY A N 1
ATOM 666 C CA . GLY A 1 85 ? -6.833 -17.375 -1.273 1.00 90.44 85 GLY A CA 1
ATOM 667 C C . GLY A 1 85 ? -5.804 -16.606 -0.427 1.00 90.44 85 GLY A C 1
ATOM 668 O O . GLY A 1 85 ? -5.067 -17.227 0.333 1.00 90.44 85 GLY A O 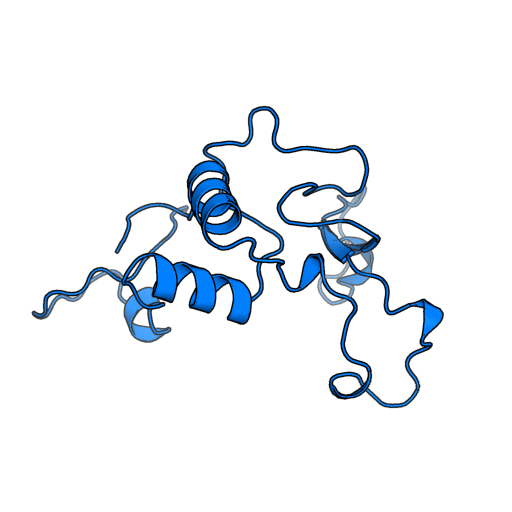1
ATOM 669 N N . LEU A 1 86 ? -5.770 -15.269 -0.486 1.00 91.50 86 LEU A N 1
ATOM 670 C CA . LEU A 1 86 ? -4.769 -14.435 0.193 1.00 91.50 86 LEU A CA 1
ATOM 671 C C . LEU A 1 86 ? -5.292 -13.735 1.456 1.00 91.50 86 LEU A C 1
ATOM 673 O O . LEU A 1 86 ? -4.604 -12.886 2.019 1.00 91.50 86 LEU A O 1
ATOM 677 N N . ALA A 1 87 ? -6.477 -14.095 1.953 1.00 90.38 87 ALA A N 1
ATOM 678 C CA . ALA A 1 87 ? -7.115 -13.427 3.093 1.00 90.38 87 ALA A CA 1
ATOM 679 C C . ALA A 1 87 ? -6.239 -13.376 4.363 1.00 90.38 87 ALA A C 1
ATOM 681 O O . ALA A 1 87 ? -6.233 -12.363 5.060 1.00 90.38 87 ALA A O 1
ATOM 682 N N . HIS A 1 88 ? -5.478 -14.439 4.641 1.00 92.50 88 HIS A N 1
ATOM 683 C CA . HIS A 1 88 ? -4.581 -14.542 5.802 1.00 92.50 88 HIS A CA 1
ATOM 684 C C . HIS A 1 88 ? -3.129 -14.149 5.501 1.00 92.50 88 HIS A C 1
ATOM 686 O O . HIS A 1 88 ? -2.281 -14.197 6.389 1.00 92.50 88 HIS A O 1
ATOM 692 N N . HIS A 1 89 ? -2.832 -13.767 4.259 1.00 91.81 89 HIS A N 1
ATOM 693 C CA . HIS A 1 89 ? -1.511 -13.279 3.893 1.00 91.81 89 HIS A CA 1
ATOM 694 C C . HIS A 1 89 ? -1.315 -11.841 4.382 1.00 91.81 89 HIS A C 1
ATOM 696 O O . HIS A 1 89 ? -2.299 -11.101 4.494 1.00 91.81 89 HIS A O 1
ATOM 702 N N . PRO A 1 90 ? -0.062 -11.438 4.664 1.00 93.25 90 PRO A N 1
ATOM 703 C CA . PRO A 1 90 ? 0.259 -10.052 4.968 1.00 93.25 90 PRO A CA 1
ATOM 704 C C . PRO A 1 90 ? -0.221 -9.128 3.850 1.00 93.25 90 PRO A C 1
ATOM 706 O O . PRO A 1 90 ? -0.033 -9.425 2.668 1.00 93.25 90 PRO A O 1
ATOM 709 N N . VAL A 1 91 ? -0.803 -7.998 4.239 1.00 93.25 91 VAL A N 1
ATOM 710 C CA . VAL A 1 91 ? -1.114 -6.910 3.320 1.00 93.25 91 VAL A CA 1
ATOM 711 C C . VAL A 1 91 ? 0.178 -6.317 2.760 1.00 93.25 91 VAL A C 1
ATOM 713 O O . VAL A 1 91 ? 1.171 -6.149 3.469 1.00 93.25 91 VAL A O 1
ATOM 716 N N . VAL A 1 92 ? 0.164 -6.027 1.463 1.00 92.94 92 VAL A N 1
ATOM 717 C CA . VAL A 1 92 ? 1.290 -5.468 0.703 1.00 92.94 92 VAL A CA 1
ATOM 718 C C . VAL A 1 92 ? 0.842 -4.211 -0.046 1.00 92.94 92 VAL A C 1
ATOM 720 O O . VAL A 1 92 ? -0.347 -3.906 -0.085 1.00 92.94 92 VAL A O 1
ATOM 723 N N . HIS A 1 93 ? 1.788 -3.473 -0.636 1.00 91.69 93 HIS A N 1
ATOM 724 C CA . HIS A 1 93 ? 1.539 -2.171 -1.281 1.00 91.69 93 HIS A CA 1
ATOM 725 C C . HIS A 1 93 ? 0.929 -1.125 -0.335 1.00 91.69 93 HIS A C 1
ATOM 727 O O . HIS A 1 93 ? 0.080 -0.327 -0.734 1.00 91.69 93 HIS A O 1
ATOM 733 N N . VAL A 1 94 ? 1.379 -1.147 0.921 1.00 91.06 94 VAL A N 1
ATOM 734 C CA . VAL A 1 94 ? 1.035 -0.169 1.955 1.00 91.06 94 VAL A CA 1
ATOM 735 C C . VAL A 1 94 ? 2.258 0.687 2.272 1.00 91.06 94 VAL A C 1
ATOM 737 O O . VAL A 1 94 ? 3.357 0.170 2.484 1.00 91.06 94 VAL A O 1
ATOM 740 N N . CYS A 1 95 ? 2.080 2.002 2.276 1.00 90.06 95 CYS A N 1
ATOM 741 C CA . CYS A 1 95 ? 3.081 2.966 2.711 1.00 90.06 95 CYS A CA 1
ATOM 742 C C . CYS A 1 95 ? 2.991 3.204 4.227 1.00 90.06 95 CYS A C 1
ATOM 744 O O . CYS A 1 95 ? 2.053 2.769 4.895 1.00 90.06 95 CYS A O 1
ATOM 746 N N . LEU A 1 96 ? 3.966 3.938 4.776 1.00 86.88 96 LEU A N 1
ATOM 747 C CA . LEU A 1 96 ? 3.983 4.298 6.197 1.00 86.88 96 LEU A CA 1
ATOM 748 C C . LEU A 1 96 ? 2.703 5.040 6.623 1.00 86.88 96 LEU A C 1
ATOM 750 O O . LEU A 1 96 ? 2.145 4.726 7.669 1.00 86.88 96 LEU A O 1
ATOM 754 N N . GLU A 1 97 ? 2.215 5.968 5.796 1.00 88.12 97 GLU A N 1
ATOM 755 C CA . GLU A 1 97 ? 0.960 6.701 6.027 1.00 88.12 97 GLU A CA 1
ATOM 756 C C . GLU A 1 97 ? -0.248 5.752 6.106 1.00 88.12 97 GLU A C 1
ATOM 758 O O . GLU A 1 97 ? -1.057 5.861 7.026 1.00 88.12 97 GLU A O 1
ATOM 763 N N . ASP A 1 98 ? -0.330 4.771 5.200 1.00 91.81 98 ASP A N 1
ATOM 764 C CA . ASP A 1 98 ? -1.405 3.771 5.194 1.00 91.81 98 ASP A CA 1
ATOM 765 C C . ASP A 1 98 ? -1.369 2.920 6.475 1.00 91.81 98 ASP A C 1
ATOM 767 O O . ASP A 1 98 ? -2.400 2.641 7.092 1.00 91.81 98 ASP A O 1
ATOM 771 N N . ALA A 1 99 ? -0.164 2.535 6.909 1.00 90.06 99 ALA A N 1
ATOM 772 C CA . ALA A 1 99 ? 0.043 1.760 8.127 1.00 90.06 99 ALA A CA 1
ATOM 773 C C . ALA A 1 99 ? -0.306 2.563 9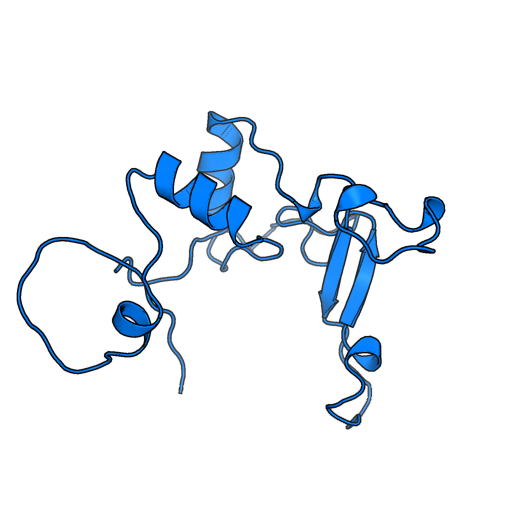.394 1.00 90.06 99 ALA A C 1
ATOM 775 O O . ALA A 1 99 ? -0.885 2.011 10.332 1.00 90.06 99 ALA A O 1
ATOM 776 N N . GLN A 1 100 ? 0.004 3.862 9.421 1.00 89.69 100 GLN A N 1
ATOM 777 C CA . GLN A 1 100 ? -0.379 4.766 10.508 1.00 89.69 100 GLN A CA 1
ATOM 778 C C . GLN A 1 100 ? -1.896 4.951 10.569 1.00 89.69 100 GLN A C 1
ATOM 780 O O . GLN A 1 100 ? -2.472 4.814 11.647 1.00 89.69 100 GLN A O 1
ATOM 785 N N . ALA A 1 101 ? -2.550 5.185 9.428 1.00 91.25 101 ALA A N 1
ATOM 786 C CA . ALA A 1 101 ? -4.002 5.329 9.353 1.00 91.25 101 ALA A CA 1
ATOM 787 C C . ALA A 1 101 ? -4.723 4.071 9.866 1.00 91.25 101 ALA A C 1
ATOM 789 O O . ALA A 1 101 ? -5.640 4.169 10.686 1.00 91.25 101 ALA A O 1
ATOM 790 N N . TYR A 1 102 ? -4.254 2.887 9.455 1.00 91.31 102 TYR A N 1
ATOM 791 C CA . TYR A 1 102 ? -4.755 1.615 9.974 1.00 91.31 102 TYR A CA 1
ATOM 792 C C . TYR A 1 102 ? -4.525 1.481 11.486 1.00 91.31 102 TYR A C 1
ATOM 794 O O . TYR A 1 102 ? -5.440 1.100 12.217 1.00 91.31 102 TYR A O 1
ATOM 802 N N . ALA A 1 103 ? -3.321 1.804 11.974 1.00 90.25 103 ALA A N 1
ATOM 803 C CA . ALA A 1 103 ? -3.003 1.715 13.396 1.00 90.25 103 ALA A CA 1
ATOM 804 C C . ALA A 1 103 ? -3.922 2.621 14.227 1.00 90.25 103 ALA A C 1
ATOM 806 O O . ALA A 1 103 ? -4.507 2.152 15.202 1.00 90.25 103 ALA A O 1
ATOM 807 N N . THR A 1 104 ? -4.124 3.871 13.805 1.00 90.81 104 THR A N 1
ATOM 808 C CA . THR A 1 104 ? -5.034 4.813 14.467 1.00 90.81 104 THR A CA 1
ATOM 809 C C . THR A 1 104 ? -6.470 4.293 14.494 1.00 90.81 104 THR A C 1
ATOM 811 O O . THR A 1 104 ? -7.087 4.301 15.558 1.00 90.81 104 THR A O 1
ATOM 814 N N . TRP A 1 105 ? -6.990 3.782 13.372 1.00 91.62 105 TRP A N 1
ATOM 815 C CA . TRP A 1 105 ? -8.330 3.182 13.329 1.00 91.62 105 TRP A CA 1
ATOM 816 C C . TRP A 1 105 ? -8.456 1.972 14.265 1.00 91.62 105 TRP A C 1
ATOM 818 O O . TRP A 1 105 ? -9.444 1.842 14.982 1.00 91.62 105 TRP A O 1
ATOM 828 N N . ALA A 1 106 ? -7.426 1.126 14.334 1.00 89.19 106 ALA A N 1
ATOM 829 C CA . ALA A 1 106 ? -7.398 -0.037 15.217 1.00 89.19 106 ALA A CA 1
ATOM 830 C C . ALA A 1 106 ? -7.189 0.316 16.707 1.00 89.19 106 ALA A C 1
ATOM 832 O O . ALA A 1 106 ? -7.107 -0.597 17.535 1.00 89.19 106 ALA A O 1
ATOM 833 N N . GLY A 1 107 ? -7.057 1.604 17.057 1.00 86.75 107 GLY A N 1
ATOM 834 C CA . GLY A 1 107 ? -6.751 2.067 18.414 1.00 86.75 107 GLY A CA 1
ATOM 835 C C . GLY A 1 107 ? -5.328 1.716 18.867 1.00 86.75 107 GLY A C 1
ATOM 836 O O . GLY A 1 107 ? -5.101 1.399 20.035 1.00 86.75 107 GLY A O 1
ATOM 837 N N . ARG A 1 108 ? -4.373 1.695 17.933 1.00 85.94 108 ARG A N 1
ATOM 838 C CA . ARG A 1 108 ? -2.983 1.245 18.110 1.00 85.94 108 ARG A CA 1
ATOM 839 C C . ARG A 1 108 ? -1.990 2.270 17.553 1.00 85.94 108 ARG A C 1
ATOM 841 O O . ARG A 1 108 ? -2.368 3.287 16.981 1.00 85.94 108 ARG A O 1
ATOM 848 N N . TYR A 1 109 ? -0.702 1.976 17.711 1.00 83.88 109 TYR A N 1
ATOM 849 C CA . TYR A 1 109 ? 0.403 2.744 17.138 1.00 83.88 109 TYR A CA 1
ATOM 850 C C . TYR A 1 109 ? 1.443 1.809 16.504 1.00 83.88 109 TYR A C 1
ATOM 852 O O . TYR A 1 109 ? 1.468 0.606 16.789 1.00 83.88 109 TYR A O 1
ATOM 860 N N . LEU A 1 110 ? 2.280 2.360 15.622 1.00 83.75 110 LEU A N 1
ATOM 861 C CA . LEU A 1 110 ? 3.387 1.627 15.007 1.00 83.75 110 LEU A CA 1
ATOM 862 C C . LEU A 1 110 ? 4.579 1.540 15.971 1.00 83.75 110 LEU A C 1
ATOM 864 O O . LEU A 1 110 ? 4.929 2.567 16.550 1.00 83.75 110 LEU A O 1
ATOM 868 N N . PRO A 1 111 ? 5.223 0.365 16.121 1.00 80.94 111 PRO A N 1
ATOM 869 C CA . PRO A 1 111 ? 6.453 0.253 16.902 1.00 80.94 111 PRO A CA 1
ATOM 870 C C . PRO A 1 111 ? 7.525 1.206 16.372 1.00 80.94 111 PRO A C 1
ATOM 872 O O . PRO A 1 111 ? 7.692 1.355 15.160 1.00 80.94 111 PRO A O 1
ATOM 875 N N . THR A 1 112 ? 8.289 1.791 17.285 1.00 77.56 112 THR A N 1
ATOM 876 C CA . THR A 1 112 ? 9.589 2.386 16.972 1.00 77.56 112 THR A CA 1
ATOM 877 C C . THR A 1 112 ? 10.591 1.304 16.558 1.00 77.56 112 THR A C 1
ATOM 879 O O . THR A 1 112 ? 10.405 0.117 16.836 1.00 77.56 112 THR A O 1
ATOM 882 N N . GLU A 1 113 ? 11.677 1.701 15.890 1.00 73.62 113 GLU A N 1
ATOM 883 C CA . GLU A 1 113 ? 12.718 0.760 15.453 1.00 73.62 113 GLU A CA 1
ATOM 884 C C . GLU A 1 113 ? 13.322 -0.009 16.642 1.00 73.62 113 GLU A C 1
ATOM 886 O O . GLU A 1 113 ? 13.540 -1.216 16.557 1.00 73.62 113 GLU A O 1
ATOM 891 N N . THR A 1 114 ? 13.489 0.662 17.786 1.00 70.56 114 THR A N 1
ATOM 892 C CA . THR A 1 114 ? 13.976 0.062 19.036 1.00 70.56 114 THR A CA 1
ATOM 893 C C . THR A 1 114 ? 13.003 -0.989 19.579 1.00 70.56 114 THR A C 1
ATOM 895 O O . THR A 1 114 ? 13.407 -2.117 19.847 1.00 70.56 114 THR A O 1
ATOM 898 N N . GLU A 1 115 ? 11.700 -0.685 19.625 1.00 68.88 115 GLU A N 1
ATOM 899 C CA . GLU A 1 115 ? 10.660 -1.651 20.025 1.00 68.88 115 GLU A CA 1
ATOM 900 C C . GLU A 1 115 ? 10.566 -2.858 19.070 1.00 68.88 115 GLU A C 1
ATOM 902 O O . GLU A 1 115 ? 10.064 -3.915 19.455 1.00 68.88 115 GLU A O 1
ATOM 907 N N . HIS A 1 116 ? 11.020 -2.720 17.820 1.00 58.56 116 HIS A N 1
ATOM 908 C CA . HIS A 1 116 ? 11.058 -3.810 16.843 1.00 58.56 116 HIS A CA 1
ATOM 909 C C . HIS A 1 116 ? 12.349 -4.649 16.922 1.00 58.56 116 HIS A C 1
ATOM 911 O O . HIS A 1 116 ? 12.311 -5.857 16.664 1.00 58.56 116 HIS A O 1
ATOM 917 N N . GLY A 1 117 ? 13.479 -4.017 17.264 1.00 54.28 117 GLY A N 1
ATOM 918 C CA . GLY A 1 117 ? 14.817 -4.615 17.325 1.00 54.28 117 GLY A CA 1
ATOM 919 C C . GLY A 1 117 ? 15.111 -5.418 18.597 1.00 54.28 117 GLY A C 1
ATOM 920 O O . GLY A 1 117 ? 15.900 -6.365 18.548 1.00 54.28 117 GLY A O 1
ATOM 921 N N . ASP A 1 118 ? 14.434 -5.119 19.708 1.00 47.03 118 ASP A N 1
ATOM 922 C CA . ASP A 1 118 ? 14.631 -5.808 20.987 1.00 47.03 118 ASP A CA 1
ATOM 923 C C . ASP A 1 118 ? 13.912 -7.167 21.036 1.00 47.03 118 ASP A C 1
ATOM 925 O O . ASP A 1 118 ? 12.890 -7.369 21.696 1.00 47.03 118 ASP A O 1
ATOM 929 N N . ARG A 1 119 ? 14.490 -8.177 20.379 1.00 48.62 119 ARG A N 1
ATOM 930 C CA . ARG A 1 119 ? 14.251 -9.578 20.764 1.00 48.62 119 ARG A CA 1
ATOM 931 C C . ARG A 1 119 ? 15.141 -9.935 21.958 1.00 48.62 119 ARG A C 1
ATOM 933 O O . ARG A 1 119 ? 16.166 -10.584 21.768 1.00 48.62 119 ARG A O 1
ATOM 940 N N . GLY A 1 120 ? 14.739 -9.566 23.179 1.00 37.78 120 GLY A N 1
ATOM 941 C CA . GLY A 1 120 ? 15.304 -10.202 24.382 1.00 37.78 120 GLY A CA 1
ATOM 942 C C . GLY A 1 120 ? 15.478 -9.384 25.661 1.00 37.78 120 GLY A C 1
ATOM 943 O O . GLY A 1 120 ? 16.262 -9.810 26.503 1.00 37.78 120 GLY A O 1
ATOM 944 N N . GLY A 1 121 ? 14.788 -8.263 25.861 1.00 33.81 121 GLY A N 1
ATOM 945 C CA . GLY A 1 121 ? 14.869 -7.540 27.132 1.00 33.81 121 GLY A CA 1
ATOM 946 C C . GLY A 1 121 ? 13.545 -6.893 27.488 1.00 33.81 121 GLY A C 1
ATOM 947 O O . GLY A 1 121 ? 13.163 -5.903 26.881 1.00 33.81 121 GLY A O 1
ATOM 948 N N . GLU A 1 122 ? 12.838 -7.452 28.465 1.00 40.62 122 GLU A N 1
ATOM 949 C CA . GLU A 1 122 ? 11.718 -6.756 29.094 1.00 40.62 122 GLU A CA 1
ATOM 950 C C . GLU A 1 122 ? 12.283 -5.644 29.989 1.00 40.62 122 GLU A C 1
ATOM 952 O O . GLU A 1 122 ? 13.233 -5.876 30.744 1.00 40.62 122 GLU A O 1
ATOM 957 N N . PRO A 1 123 ? 11.718 -4.433 29.907 1.00 39.38 123 PRO A N 1
ATOM 958 C CA . PRO A 1 123 ? 10.972 -4.006 31.080 1.00 39.38 123 PRO A CA 1
ATOM 959 C C . PRO A 1 123 ? 9.644 -3.313 30.742 1.00 39.38 123 PRO A C 1
ATOM 961 O O . PRO A 1 123 ? 9.574 -2.374 29.956 1.00 39.38 123 PRO A O 1
ATOM 964 N N . ASP A 1 124 ? 8.604 -3.807 31.413 1.00 43.56 124 ASP A N 1
ATOM 965 C CA . ASP A 1 124 ? 7.475 -3.079 32.000 1.00 43.56 124 ASP A CA 1
ATOM 966 C C . ASP A 1 124 ? 6.960 -1.834 31.246 1.00 43.56 124 ASP A C 1
ATOM 968 O O . ASP A 1 124 ? 7.412 -0.716 31.501 1.00 43.56 124 ASP A O 1
ATOM 972 N N . ARG A 1 125 ? 5.955 -2.027 30.367 1.00 43.78 125 ARG A N 1
ATOM 973 C CA . ARG A 1 125 ? 4.717 -1.209 30.278 1.00 43.78 125 ARG A CA 1
ATOM 974 C C . ARG A 1 125 ? 3.754 -1.670 29.163 1.00 43.78 125 ARG A C 1
ATOM 976 O O . ARG A 1 125 ? 4.155 -2.341 28.214 1.00 43.78 125 ARG A O 1
ATOM 983 N N . PRO A 1 126 ? 2.447 -1.354 29.268 1.00 43.34 126 PRO A N 1
ATOM 984 C CA . PRO A 1 126 ? 1.380 -2.178 28.712 1.00 43.34 126 PRO A CA 1
ATOM 985 C C . PRO A 1 126 ? 0.946 -1.737 27.312 1.00 43.34 126 PRO A C 1
ATOM 987 O O . PRO A 1 126 ? -0.215 -1.387 27.126 1.00 43.34 126 PRO A O 1
ATOM 990 N N . HIS A 1 127 ? 1.811 -1.776 26.296 1.00 42.69 127 HIS A N 1
ATOM 991 C CA . HIS A 1 127 ? 1.342 -1.476 24.940 1.00 42.69 127 HIS A CA 1
ATOM 992 C C . HIS A 1 127 ? 1.913 -2.404 23.869 1.00 42.69 127 HIS A C 1
ATOM 994 O O . HIS A 1 127 ? 3.100 -2.696 23.783 1.00 42.69 127 HIS A O 1
ATOM 1000 N N . ARG A 1 128 ? 1.005 -2.969 23.067 1.00 40.66 128 ARG A N 1
ATOM 1001 C CA . ARG A 1 128 ? 1.289 -4.109 22.200 1.00 40.66 128 ARG A CA 1
ATOM 1002 C C . ARG A 1 128 ? 1.728 -3.666 20.775 1.00 40.66 128 ARG A C 1
ATOM 1004 O O . ARG A 1 128 ? 0.983 -3.924 19.841 1.00 40.66 128 ARG A O 1
ATOM 1011 N N . ALA A 1 129 ? 2.972 -3.228 20.563 1.00 38.66 129 ALA A N 1
ATOM 1012 C CA . ALA A 1 129 ? 3.583 -2.932 19.229 1.00 38.66 129 ALA A CA 1
ATOM 1013 C C . ALA A 1 129 ? 4.217 -4.169 18.547 1.00 38.66 129 ALA A C 1
ATOM 1015 O O . ALA A 1 129 ? 4.612 -4.971 19.339 1.00 38.66 129 ALA A O 1
ATOM 1016 N N . TRP A 1 130 ? 4.279 -4.386 17.215 1.00 41.88 130 TRP A N 1
ATOM 1017 C CA . TRP A 1 130 ? 4.249 -5.651 16.388 1.00 41.88 130 TRP A CA 1
ATOM 1018 C C . TRP A 1 130 ? 5.578 -6.300 15.845 1.00 41.88 130 TRP A C 1
ATOM 1020 O O . TRP A 1 130 ? 6.536 -5.567 15.625 1.00 41.88 130 TRP A O 1
ATOM 1030 N N . THR A 1 131 ? 5.636 -7.620 15.518 1.00 44.09 131 THR A N 1
ATOM 1031 C CA . THR A 1 131 ? 6.809 -8.314 14.869 1.00 44.09 131 THR A CA 1
ATOM 1032 C C . THR A 1 131 ? 6.456 -9.502 13.928 1.00 44.09 131 THR A C 1
ATOM 1034 O O . THR A 1 131 ? 5.465 -10.196 14.141 1.00 44.09 131 THR A O 1
ATOM 1037 N N . CYS A 1 132 ? 7.290 -9.755 12.896 1.00 30.58 132 CYS A N 1
ATOM 1038 C CA . CYS A 1 132 ? 7.185 -10.834 11.883 1.00 30.58 132 CYS A CA 1
ATOM 1039 C C . CYS A 1 132 ? 8.407 -11.800 11.947 1.00 30.58 132 C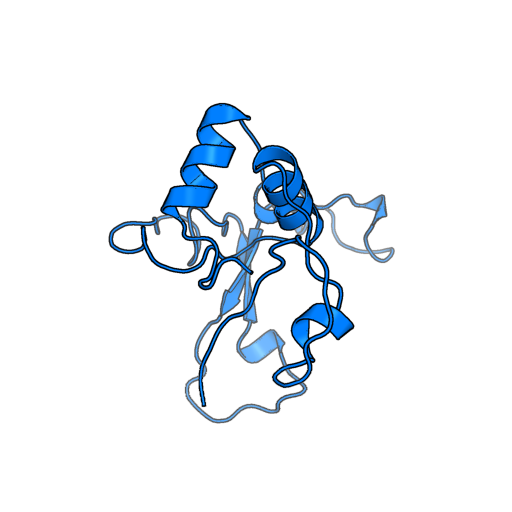YS A C 1
ATOM 1041 O O . CYS A 1 132 ? 9.524 -11.313 12.153 1.00 30.58 132 CYS A O 1
ATOM 1043 N N . PRO A 1 133 ? 8.242 -13.135 11.787 1.00 43.94 133 PRO A N 1
ATOM 1044 C CA . PRO A 1 133 ? 9.304 -14.134 11.937 1.00 43.94 133 PRO A CA 1
ATOM 1045 C C . PRO A 1 133 ? 9.853 -14.638 10.589 1.00 43.94 133 PRO A C 1
ATOM 1047 O O . PRO A 1 133 ? 9.091 -14.764 9.636 1.00 43.94 133 PRO A O 1
ATOM 1050 N N . CYS A 1 134 ? 11.154 -14.965 10.538 1.00 31.06 134 CYS A N 1
ATOM 1051 C CA . CYS A 1 134 ? 11.726 -16.208 9.977 1.00 31.06 134 CYS A CA 1
ATOM 1052 C C . CYS A 1 134 ? 13.248 -16.082 9.749 1.00 31.06 134 CYS A C 1
ATOM 1054 O O . CYS A 1 134 ? 13.676 -15.357 8.862 1.00 31.06 134 CYS A O 1
ATOM 1056 N N . ARG A 1 135 ? 13.984 -16.840 10.576 1.00 31.73 135 ARG A N 1
ATOM 1057 C CA . ARG A 1 135 ? 15.188 -17.654 10.309 1.00 31.73 135 ARG A CA 1
ATOM 1058 C C . ARG A 1 135 ? 16.381 -17.065 9.553 1.00 31.73 135 ARG A C 1
ATOM 1060 O O . ARG A 1 135 ? 16.278 -16.873 8.327 1.00 31.73 135 ARG A O 1
#

Secondary structure (DSSP, 8-state):
--SSPPBHHHHHHHHHHH----GGGSPPPGGGSPTT--GGG--SEEEEE---SS---TT-GGGTEEEEET-BTTBTTSTT---TT-TTSBP-S--HHHHHHHHHHTT--PPPHHHHH-SS---------------

pLDDT: mean 78.93, std 17.23, range [30.58, 94.75]

Sequence (135 aa):
MERHPVTNAQFAAFVRETAYRTTAERAPDPATLPPGVDPSVLVPGSLVFTPTAGPVPLHRWDLWWRWVPGASWRHPRGPGTDLEGLAHHPVVHVCLEDAQAYATWAGRYLPTETEHGDRGGEPDRPHRAWTCPCR